Protein AF-A0A937Z218-F1 (afdb_monomer_lite)

Secondary structure (DSSP, 8-state):
-EE--B-GGGTS-TT-B--EEE--TTPPPPTTSS-PPEEEE-SS--BPPSSS---EEEEEE--SSTT---BEEEEEETTEEEEEE-TT-EE----SSEEEB-SSSSEEP--B---SSTT-------------TTHHHHTT-SS--S------------SS---SPPP-

Sequence (168 aa):
MGIEPHGDYGRVPPPGQWSFYCYWPEMKISADGRYWGNALRPAEPAIVPKGRWQCVEIMLKLNSTPDAPDGELALWLDGEPSMHILRGAARDGWSGMGFNVLKEGGEPFEGFRWRTSTDLKVNFLWLLHYVTENAARQNNIAAPNPINRVWFDDIVVATSYIGPLQED

Structure (mmCIF, N/CA/C/O backbone):
data_AF-A0A937Z218-F1
#
_entry.id   AF-A0A937Z218-F1
#
loop_
_atom_site.group_PDB
_atom_site.id
_atom_site.type_symbol
_atom_site.label_atom_id
_atom_site.label_alt_id
_atom_site.label_comp_id
_atom_site.label_asym_id
_atom_site.label_entity_id
_atom_site.label_seq_id
_atom_site.pdbx_PDB_ins_code
_atom_site.Cartn_x
_atom_site.Cartn_y
_atom_site.Cartn_z
_atom_site.occupancy
_atom_site.B_iso_or_equiv
_atom_site.auth_seq_id
_atom_site.auth_comp_id
_atom_site.auth_asym_id
_atom_site.auth_atom_id
_atom_site.pdbx_PDB_model_num
ATOM 1 N N . MET A 1 1 ? -7.141 3.136 0.797 1.00 90.12 1 MET A N 1
ATOM 2 C CA . MET A 1 1 ? -5.844 2.451 0.603 1.00 90.12 1 MET A CA 1
ATOM 3 C C . MET A 1 1 ? -5.880 1.738 -0.729 1.00 90.12 1 MET A C 1
ATOM 5 O O . MET A 1 1 ? -6.960 1.340 -1.147 1.00 90.12 1 MET A O 1
ATOM 9 N N . GLY A 1 2 ? -4.730 1.600 -1.376 1.00 92.12 2 GLY A N 1
ATOM 10 C CA . GLY A 1 2 ? -4.579 0.824 -2.601 1.00 92.12 2 GLY A CA 1
ATOM 11 C C . GLY A 1 2 ? -3.217 0.147 -2.643 1.00 92.12 2 GLY A C 1
ATOM 12 O O . GLY A 1 2 ? -2.282 0.589 -1.970 1.00 92.12 2 GLY A O 1
ATOM 13 N N . ILE A 1 3 ? -3.118 -0.933 -3.412 1.00 92.38 3 ILE A N 1
ATOM 14 C CA . ILE A 1 3 ? -1.827 -1.480 -3.815 1.00 92.38 3 ILE A CA 1
ATOM 15 C C . ILE A 1 3 ? -1.333 -0.675 -5.016 1.00 92.38 3 ILE A C 1
ATOM 17 O O . ILE A 1 3 ? -2.046 -0.516 -6.004 1.00 92.38 3 ILE A O 1
ATOM 21 N N . GLU A 1 4 ? -0.139 -0.110 -4.903 1.00 91.50 4 GLU A N 1
ATOM 22 C CA . GLU A 1 4 ? 0.413 0.803 -5.898 1.00 91.50 4 GLU A CA 1
ATOM 23 C C . GLU A 1 4 ? 1.888 0.465 -6.098 1.00 91.50 4 G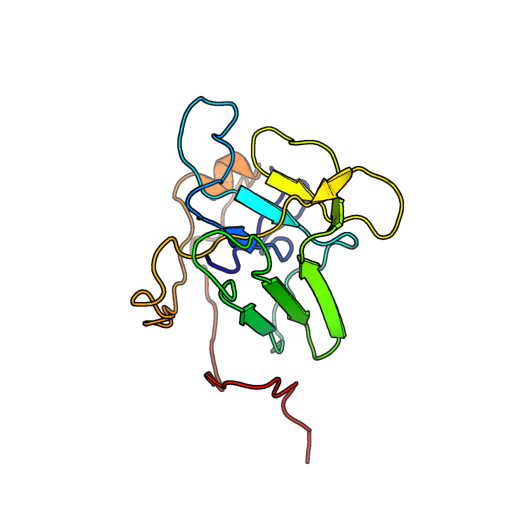LU A C 1
ATOM 25 O O . GLU A 1 4 ? 2.729 0.827 -5.268 1.00 91.50 4 GLU A O 1
ATOM 30 N N . PRO A 1 5 ? 2.217 -0.290 -7.159 1.00 92.12 5 PRO A N 1
ATOM 31 C CA . PRO A 1 5 ? 3.596 -0.517 -7.537 1.00 92.12 5 PRO A CA 1
ATOM 32 C C . PRO A 1 5 ? 4.335 0.784 -7.823 1.00 92.12 5 PRO A C 1
ATOM 34 O O . PRO A 1 5 ? 3.787 1.718 -8.407 1.00 92.12 5 PRO A O 1
ATOM 37 N N . HIS A 1 6 ? 5.612 0.827 -7.463 1.00 91.38 6 HIS A N 1
ATOM 38 C CA . HIS A 1 6 ? 6.445 2.010 -7.657 1.00 91.38 6 HIS A CA 1
ATOM 39 C C . HIS A 1 6 ? 7.832 1.642 -8.182 1.00 91.38 6 HIS A C 1
ATOM 41 O O . HIS A 1 6 ? 8.368 0.577 -7.877 1.00 91.38 6 HIS A O 1
ATOM 47 N N . GLY A 1 7 ? 8.431 2.543 -8.963 1.00 93.25 7 GLY A N 1
ATOM 48 C CA . GLY A 1 7 ? 9.775 2.368 -9.525 1.00 93.25 7 GLY A CA 1
ATOM 49 C C . GLY A 1 7 ? 10.913 2.923 -8.659 1.00 93.25 7 GLY A C 1
ATOM 50 O O . GLY A 1 7 ? 12.053 2.953 -9.112 1.00 93.25 7 GLY A O 1
ATOM 51 N N . ASP A 1 8 ? 10.614 3.403 -7.444 1.00 92.12 8 ASP A N 1
ATOM 52 C CA . ASP A 1 8 ? 11.565 4.051 -6.518 1.00 92.12 8 ASP A CA 1
ATOM 53 C C . ASP A 1 8 ? 12.502 5.055 -7.220 1.00 92.12 8 ASP A C 1
ATOM 55 O O . ASP A 1 8 ? 13.724 4.905 -7.248 1.00 92.12 8 ASP A O 1
ATOM 59 N N . TYR A 1 9 ? 11.904 6.056 -7.873 1.00 91.81 9 TYR A N 1
ATOM 60 C CA . TYR A 1 9 ? 12.616 7.091 -8.635 1.00 91.81 9 TYR A CA 1
ATOM 61 C C . TYR A 1 9 ? 13.584 6.529 -9.697 1.00 91.81 9 TYR A C 1
ATOM 63 O O . TYR A 1 9 ? 14.648 7.089 -9.965 1.00 91.81 9 TYR A O 1
ATOM 71 N N . GLY A 1 10 ? 13.208 5.408 -10.321 1.00 93.62 10 GLY A N 1
ATOM 72 C CA . GLY A 1 10 ? 13.966 4.750 -11.387 1.00 93.62 10 GLY A CA 1
ATOM 73 C C . GLY A 1 10 ? 14.983 3.712 -10.913 1.00 93.62 10 GLY A C 1
ATOM 74 O O . GLY A 1 10 ? 15.682 3.140 -11.746 1.00 93.62 10 GLY A O 1
ATOM 75 N N . ARG A 1 11 ? 15.072 3.430 -9.607 1.00 93.69 11 ARG A N 1
ATOM 76 C CA . ARG A 1 11 ? 15.895 2.320 -9.089 1.00 93.69 11 ARG A CA 1
ATOM 77 C C . ARG A 1 11 ? 15.329 0.956 -9.464 1.00 93.69 11 ARG A C 1
ATOM 79 O O . ARG A 1 11 ? 16.091 0.005 -9.616 1.00 93.69 11 ARG A O 1
ATOM 86 N N . VAL A 1 12 ? 14.011 0.869 -9.633 1.00 94.25 12 VAL A N 1
ATOM 87 C CA . VAL A 1 12 ? 13.316 -0.341 -10.065 1.00 94.25 12 VAL A CA 1
ATOM 88 C C . VAL A 1 12 ? 12.633 -0.067 -11.404 1.00 94.25 12 VAL A C 1
ATOM 90 O O . VAL A 1 12 ? 11.809 0.848 -11.498 1.00 94.25 12 VAL A O 1
ATOM 93 N N . PRO A 1 13 ? 12.948 -0.831 -12.465 1.00 91.38 13 PRO A N 1
ATOM 94 C CA . PRO A 1 13 ? 12.318 -0.627 -13.760 1.00 91.38 13 PRO A CA 1
ATOM 95 C C . PRO A 1 13 ? 10.818 -0.973 -13.712 1.00 91.38 13 PRO A C 1
ATOM 97 O O . PRO A 1 13 ? 10.405 -1.826 -12.922 1.00 91.38 13 PRO A O 1
ATOM 100 N N . PRO A 1 14 ? 9.990 -0.384 -14.596 1.00 90.56 14 PRO A N 1
ATOM 101 C CA . PRO A 1 14 ? 8.582 -0.750 -14.720 1.00 90.56 14 PRO A CA 1
ATOM 102 C C . PRO A 1 14 ? 8.376 -2.272 -14.908 1.00 90.56 14 PRO A C 1
ATOM 104 O O . PRO A 1 14 ? 9.102 -2.900 -15.700 1.00 90.56 14 PRO A O 1
ATOM 107 N N . PRO A 1 15 ? 7.388 -2.881 -14.220 1.00 92.25 15 PRO A N 1
ATOM 108 C CA . PRO A 1 15 ? 6.266 -2.235 -13.524 1.00 92.25 15 PRO A CA 1
ATOM 109 C C . PRO A 1 15 ? 6.551 -1.793 -12.078 1.00 92.25 15 PRO A C 1
ATOM 111 O O . PRO A 1 15 ? 5.653 -1.277 -11.419 1.00 92.25 15 PRO A O 1
ATOM 114 N N . GLY A 1 16 ? 7.790 -1.925 -11.600 1.00 94.81 16 GLY A N 1
ATOM 115 C CA . GLY A 1 16 ? 8.179 -1.538 -10.249 1.00 94.81 16 GLY A CA 1
ATOM 116 C C . GLY A 1 16 ? 8.060 -2.681 -9.245 1.00 94.81 16 GLY A C 1
ATOM 117 O O . GLY A 1 16 ? 8.027 -3.860 -9.605 1.00 94.81 16 GLY A O 1
ATOM 118 N N . GLN A 1 17 ? 8.015 -2.317 -7.970 1.00 96.44 17 GLN A N 1
ATOM 119 C CA . GLN A 1 17 ? 7.885 -3.239 -6.845 1.00 96.44 17 GLN A CA 1
ATOM 120 C C . GLN A 1 17 ? 6.591 -2.978 -6.071 1.00 96.44 17 GLN A C 1
ATOM 122 O O . GLN A 1 17 ? 6.152 -1.827 -5.968 1.00 96.44 17 GLN A O 1
ATOM 127 N N . TRP A 1 18 ? 5.997 -4.040 -5.530 1.00 97.12 18 TRP A N 1
ATOM 128 C CA . TRP A 1 18 ? 4.764 -3.982 -4.753 1.00 97.12 18 TRP A CA 1
ATOM 129 C C . TRP A 1 18 ? 4.921 -3.112 -3.502 1.00 97.12 18 TRP A C 1
ATOM 131 O O . TRP A 1 18 ? 5.903 -3.202 -2.764 1.00 97.12 18 TRP A O 1
ATOM 141 N N . S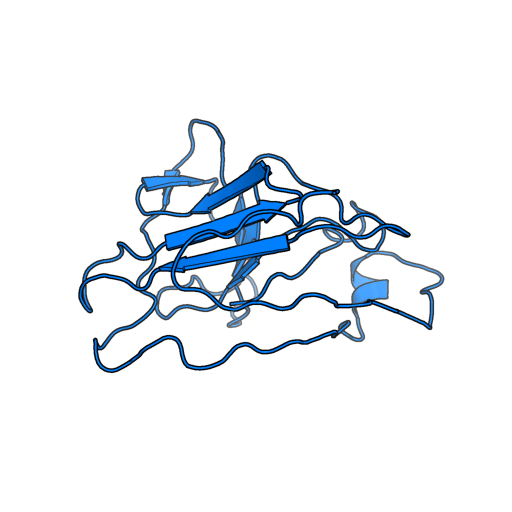ER A 1 19 ? 3.922 -2.271 -3.260 1.00 96.50 19 SER A N 1
ATOM 142 C CA . SER A 1 19 ? 3.778 -1.461 -2.051 1.00 96.50 19 SER A CA 1
ATOM 143 C C . SER A 1 19 ? 2.324 -1.056 -1.869 1.00 96.50 19 SER A C 1
ATOM 145 O O . SER A 1 19 ? 1.535 -1.122 -2.814 1.00 96.50 19 SER A O 1
ATOM 147 N N . PHE A 1 20 ? 1.970 -0.593 -0.673 1.00 97.25 20 PHE A N 1
ATOM 148 C CA . PHE A 1 20 ? 0.712 0.111 -0.478 1.00 97.25 20 PHE A CA 1
ATOM 149 C C . PHE A 1 20 ? 0.891 1.619 -0.574 1.00 97.25 20 PHE A C 1
ATOM 151 O O . PHE A 1 20 ? 1.897 2.172 -0.132 1.00 97.25 20 PHE A O 1
ATOM 158 N N . TYR A 1 21 ? -0.158 2.276 -1.051 1.00 95.62 21 TYR A N 1
ATOM 159 C CA . TYR A 1 21 ? -0.359 3.710 -0.949 1.00 95.62 21 TYR A CA 1
ATOM 160 C C . TYR A 1 21 ? -1.617 3.966 -0.111 1.00 95.62 21 TYR A C 1
ATOM 162 O O . TYR A 1 21 ? -2.749 3.644 -0.497 1.00 95.62 21 TYR A O 1
ATOM 170 N N . CYS A 1 22 ? -1.413 4.440 1.119 1.00 96.50 22 CYS A N 1
ATOM 171 C CA . CYS A 1 22 ? -2.438 4.414 2.161 1.00 96.50 22 CYS A CA 1
ATOM 172 C C . CYS A 1 22 ? -2.818 5.799 2.672 1.00 96.50 22 CYS A C 1
ATOM 174 O O . CYS A 1 22 ? -1.960 6.611 2.994 1.00 96.50 22 CYS A O 1
ATOM 176 N N . TYR A 1 23 ? -4.125 5.999 2.843 1.00 96.38 23 TYR A N 1
ATOM 177 C CA . TYR A 1 23 ? -4.714 7.146 3.526 1.00 96.38 23 TYR A CA 1
ATOM 178 C C . TYR A 1 23 ? -5.451 6.661 4.773 1.00 96.38 23 TYR A C 1
ATOM 180 O O . TYR A 1 23 ? -6.242 5.719 4.681 1.00 96.38 23 TYR A O 1
ATOM 188 N N . TRP A 1 24 ? -5.204 7.308 5.910 1.00 96.19 24 TRP A N 1
ATOM 189 C CA . TRP A 1 24 ? -5.957 7.147 7.157 1.00 96.19 24 TRP A CA 1
ATOM 190 C C . TRP A 1 24 ? -5.903 8.458 7.966 1.00 96.19 24 TRP A C 1
ATOM 192 O O . TRP A 1 24 ? -5.039 9.291 7.685 1.00 96.19 24 TRP A O 1
ATOM 202 N N . PRO A 1 25 ? -6.811 8.685 8.933 1.00 95.69 25 PRO A N 1
ATOM 203 C CA . PRO A 1 25 ? -6.953 9.985 9.598 1.00 95.69 25 PRO A CA 1
ATOM 204 C C . PRO A 1 25 ? -5.676 10.497 10.287 1.00 95.69 25 PRO A C 1
ATOM 206 O O . PRO A 1 25 ? -5.416 11.695 10.279 1.00 95.69 25 PRO A O 1
ATOM 209 N N . GLU A 1 26 ? -4.866 9.600 10.849 1.00 95.12 26 GLU A N 1
ATOM 210 C CA . GLU A 1 26 ? -3.623 9.911 11.571 1.00 95.12 26 GLU A CA 1
ATOM 211 C C . GLU A 1 26 ? -2.364 9.783 10.700 1.00 95.12 26 GLU A C 1
ATOM 213 O O . GLU A 1 26 ? -1.250 9.701 11.224 1.00 95.12 26 GLU A O 1
ATOM 218 N N . MET A 1 27 ? -2.507 9.707 9.373 1.00 95.38 27 MET A N 1
ATOM 219 C CA . MET A 1 27 ? -1.348 9.602 8.492 1.00 95.38 27 MET A CA 1
ATOM 220 C C . MET A 1 27 ? -0.457 10.848 8.599 1.00 95.38 27 MET A C 1
ATOM 222 O O . MET A 1 27 ? -0.932 11.976 8.744 1.00 95.38 27 MET A O 1
ATOM 226 N N . LYS A 1 28 ? 0.860 10.649 8.510 1.00 95.56 28 LYS A N 1
ATOM 227 C CA . LYS A 1 28 ? 1.833 11.751 8.505 1.00 95.56 28 LYS A CA 1
ATOM 228 C C . LYS A 1 28 ? 1.754 12.520 7.184 1.00 95.56 28 LYS A C 1
ATOM 230 O O . LYS A 1 28 ? 1.658 11.908 6.128 1.00 95.56 28 LYS A O 1
ATOM 235 N N . ILE A 1 29 ? 1.827 13.849 7.256 1.00 96.69 29 ILE A N 1
ATOM 236 C CA . ILE A 1 29 ? 1.923 14.724 6.082 1.00 96.69 29 ILE A CA 1
ATOM 237 C C . ILE A 1 29 ? 3.222 14.452 5.314 1.00 96.69 29 ILE A C 1
ATOM 239 O O . ILE A 1 29 ? 4.260 14.161 5.920 1.00 96.69 29 ILE A O 1
ATOM 243 N N . SER A 1 30 ? 3.180 14.557 3.987 1.00 96.31 30 SER A N 1
ATOM 244 C CA . SER A 1 30 ? 4.378 14.405 3.167 1.00 96.31 30 SER A CA 1
ATOM 245 C C . SER A 1 30 ? 5.362 15.557 3.385 1.00 96.31 30 SER A C 1
ATOM 247 O O . SER A 1 30 ? 4.977 16.662 3.768 1.00 96.31 30 SER A O 1
ATOM 249 N N . ALA A 1 31 ? 6.651 15.314 3.139 1.00 95.94 31 ALA A N 1
ATOM 250 C CA . ALA A 1 31 ? 7.725 16.284 3.382 1.00 95.94 31 ALA A CA 1
ATOM 251 C C . ALA A 1 31 ? 7.600 17.572 2.550 1.00 95.94 31 ALA A C 1
ATOM 253 O O . ALA A 1 31 ? 8.181 18.592 2.911 1.00 95.94 31 ALA A O 1
ATOM 254 N N . ASP A 1 32 ? 6.828 17.544 1.462 1.00 95.06 32 ASP A N 1
ATOM 255 C CA . ASP A 1 32 ? 6.494 18.716 0.648 1.00 95.06 32 ASP A CA 1
ATOM 256 C C . ASP A 1 32 ? 5.331 19.553 1.223 1.00 95.06 32 ASP A C 1
ATOM 258 O O . ASP A 1 32 ? 4.894 20.520 0.595 1.00 95.06 32 ASP A O 1
ATOM 262 N N . GLY A 1 33 ? 4.818 19.191 2.404 1.00 96.50 33 GLY A N 1
ATOM 263 C CA . GLY A 1 33 ? 3.713 19.872 3.073 1.00 96.50 33 GLY A CA 1
ATOM 264 C C . GLY A 1 33 ? 2.338 19.563 2.477 1.00 96.50 33 GLY A C 1
ATOM 265 O O . GLY A 1 33 ? 1.379 20.279 2.770 1.00 96.50 33 GLY A O 1
ATOM 266 N N . ARG A 1 34 ? 2.216 18.532 1.632 1.00 95.50 34 ARG A N 1
ATOM 267 C CA . ARG A 1 34 ? 0.946 18.101 1.033 1.00 95.50 34 ARG A CA 1
ATOM 268 C C . ARG A 1 34 ? 0.445 16.796 1.654 1.00 95.50 34 ARG A C 1
ATOM 270 O O . ARG A 1 34 ? 1.193 16.037 2.266 1.00 95.50 34 ARG A O 1
ATOM 277 N N . TYR A 1 35 ? -0.849 16.535 1.477 1.00 94.06 35 TYR A N 1
ATOM 278 C CA . TYR A 1 35 ? -1.500 15.303 1.927 1.00 94.06 35 TYR A CA 1
ATOM 279 C C . TYR A 1 35 ? -1.571 14.287 0.789 1.00 94.06 35 TYR A C 1
ATOM 281 O O . TYR A 1 35 ? -2.589 14.142 0.109 1.00 94.06 35 TYR A O 1
ATOM 289 N N . TRP A 1 36 ? -0.459 13.591 0.590 1.00 94.19 36 TRP A N 1
ATOM 290 C CA . TRP A 1 36 ? -0.378 12.405 -0.252 1.00 94.19 36 TRP A CA 1
ATOM 291 C C . TRP A 1 36 ? -0.622 11.148 0.581 1.00 94.19 36 TRP A C 1
ATOM 293 O O . TRP A 1 36 ? -0.535 11.181 1.806 1.00 94.19 36 TRP A O 1
ATOM 303 N N . GLY A 1 37 ? -0.939 10.041 -0.083 1.00 95.31 37 GLY A N 1
ATOM 304 C CA . GLY A 1 37 ? -0.964 8.743 0.571 1.00 95.31 37 GLY A CA 1
ATOM 305 C C . GLY A 1 37 ? 0.442 8.373 1.030 1.00 95.31 37 GLY A C 1
ATOM 306 O O . GLY A 1 37 ? 1.442 8.740 0.407 1.00 95.31 37 GLY A O 1
ATOM 307 N N . ASN A 1 38 ? 0.523 7.628 2.122 1.00 96.94 38 ASN A N 1
ATOM 308 C CA . ASN A 1 38 ? 1.797 7.162 2.638 1.00 96.94 38 ASN A CA 1
ATOM 309 C C . ASN A 1 38 ? 2.191 5.870 1.927 1.00 96.94 38 ASN A C 1
ATOM 311 O O . ASN A 1 38 ? 1.401 4.924 1.866 1.00 96.94 38 ASN A O 1
ATOM 315 N N . ALA A 1 39 ? 3.422 5.827 1.420 1.00 96.00 39 ALA A N 1
ATOM 316 C CA . ALA A 1 39 ? 4.009 4.633 0.828 1.00 96.00 39 ALA A CA 1
ATOM 317 C C . ALA A 1 39 ? 4.420 3.655 1.938 1.00 96.00 39 ALA A C 1
ATOM 319 O O . ALA A 1 39 ? 5.335 3.940 2.712 1.00 96.00 39 ALA A O 1
ATOM 320 N N . LEU A 1 40 ? 3.744 2.512 2.028 1.00 97.44 40 LEU A N 1
ATOM 321 C CA . LEU A 1 40 ? 4.059 1.459 2.992 1.00 97.44 40 LEU A CA 1
ATOM 322 C C . LEU A 1 40 ? 4.684 0.290 2.240 1.00 97.44 40 LEU A C 1
ATOM 324 O O . LEU A 1 40 ? 4.064 -0.275 1.333 1.00 97.44 40 LEU A O 1
ATOM 328 N N . ARG A 1 41 ? 5.930 -0.032 2.577 1.00 96.69 41 ARG A N 1
ATOM 329 C CA . ARG A 1 41 ? 6.761 -0.953 1.796 1.00 96.69 41 ARG A CA 1
ATOM 330 C C . ARG A 1 41 ? 7.163 -2.176 2.623 1.00 96.69 41 ARG A C 1
ATOM 332 O O . ARG A 1 41 ? 7.424 -2.022 3.819 1.00 96.69 41 ARG A O 1
ATOM 339 N N . PRO A 1 42 ? 7.226 -3.369 2.008 1.00 96.44 42 PRO A N 1
ATOM 340 C CA . PRO A 1 42 ? 7.649 -4.582 2.698 1.00 96.44 42 PRO A CA 1
ATOM 341 C C . PRO A 1 42 ? 9.131 -4.512 3.083 1.00 96.44 42 PRO A C 1
ATOM 343 O O . PRO A 1 42 ? 9.916 -3.818 2.436 1.00 96.44 42 PRO A O 1
ATOM 346 N N . ALA A 1 43 ? 9.517 -5.284 4.102 1.00 96.12 43 ALA A N 1
ATOM 347 C CA . ALA A 1 43 ? 10.920 -5.433 4.499 1.00 96.12 43 ALA A CA 1
ATOM 348 C C . ALA A 1 43 ? 11.775 -6.056 3.389 1.00 96.12 43 ALA A C 1
ATOM 350 O O . ALA A 1 43 ? 12.948 -5.721 3.237 1.00 96.12 43 ALA A O 1
ATOM 351 N N . GLU A 1 44 ? 11.169 -6.945 2.603 1.00 95.94 44 GLU A N 1
ATOM 352 C CA . GLU A 1 44 ? 11.760 -7.518 1.401 1.00 95.94 44 GLU A CA 1
ATOM 353 C C . GLU A 1 44 ? 10.974 -7.039 0.181 1.00 95.94 44 GLU A C 1
ATOM 355 O O . GLU A 1 44 ? 9.821 -7.437 -0.004 1.00 95.94 44 GLU A O 1
ATOM 360 N N . PRO A 1 45 ? 11.563 -6.163 -0.649 1.00 94.56 45 PRO A N 1
ATOM 361 C CA . PRO A 1 45 ? 10.897 -5.681 -1.846 1.00 94.56 45 PRO A CA 1
ATOM 362 C C . PRO A 1 45 ? 10.578 -6.813 -2.825 1.00 94.56 45 PRO A C 1
ATOM 364 O O . PRO A 1 45 ? 11.459 -7.574 -3.225 1.00 94.56 45 PRO A O 1
ATOM 367 N N . ALA A 1 46 ? 9.320 -6.885 -3.259 1.00 95.50 46 ALA A N 1
ATOM 368 C CA . ALA A 1 46 ? 8.859 -7.850 -4.249 1.00 95.50 46 ALA A CA 1
ATOM 369 C C . ALA A 1 46 ? 8.599 -7.154 -5.589 1.00 95.50 46 ALA A C 1
ATOM 371 O O . ALA A 1 46 ? 7.773 -6.244 -5.679 1.00 95.50 46 ALA A O 1
ATOM 372 N N . ILE A 1 47 ? 9.299 -7.582 -6.641 1.00 96.69 47 ILE A N 1
ATOM 373 C CA . ILE A 1 47 ? 9.120 -7.045 -7.994 1.00 96.69 47 ILE A CA 1
ATOM 374 C C . ILE A 1 47 ? 7.799 -7.539 -8.581 1.00 96.69 47 ILE A C 1
ATOM 376 O O . ILE A 1 47 ? 7.480 -8.725 -8.500 1.00 96.69 47 ILE A O 1
ATOM 380 N N . VAL A 1 48 ? 7.062 -6.637 -9.227 1.00 96.69 48 VAL A N 1
ATOM 381 C CA . VAL A 1 48 ? 5.851 -6.996 -9.965 1.00 96.69 48 VAL A CA 1
ATOM 382 C C . VAL A 1 48 ? 6.243 -7.826 -11.198 1.00 96.69 48 VAL A C 1
ATOM 384 O O . VAL A 1 48 ? 7.008 -7.344 -12.045 1.00 96.69 48 VAL A O 1
ATOM 387 N N . PRO A 1 49 ? 5.748 -9.067 -11.344 1.00 95.69 49 PRO A N 1
ATOM 388 C CA . PRO A 1 49 ? 6.089 -9.910 -12.476 1.00 95.69 49 PRO A CA 1
ATOM 389 C C . PRO A 1 49 ? 5.439 -9.402 -13.769 1.00 95.69 49 PRO A C 1
ATOM 391 O O . PRO A 1 49 ? 4.344 -8.843 -13.775 1.00 95.69 49 PRO A O 1
ATOM 394 N N . LYS A 1 50 ? 6.116 -9.635 -14.899 1.00 94.31 50 LYS A N 1
ATOM 395 C CA . LYS A 1 50 ? 5.584 -9.382 -16.246 1.00 94.31 50 LYS A CA 1
ATOM 396 C C . LYS A 1 50 ? 5.305 -10.698 -16.955 1.00 94.31 50 LYS A C 1
ATOM 398 O O . LYS A 1 50 ? 6.114 -11.616 -16.875 1.00 94.31 50 LYS A O 1
ATOM 403 N N . GLY A 1 51 ? 4.210 -10.749 -17.713 1.00 95.00 51 GLY A N 1
ATOM 404 C CA . GLY A 1 51 ? 3.917 -11.868 -18.615 1.00 95.00 51 GLY A CA 1
ATOM 405 C C . GLY A 1 51 ? 3.469 -13.161 -17.929 1.00 95.00 51 GLY A C 1
ATOM 406 O O . GLY A 1 51 ? 3.458 -14.197 -18.583 1.00 95.00 51 GLY A O 1
ATOM 407 N N . ARG A 1 52 ? 3.093 -13.108 -16.646 1.00 95.31 52 ARG A N 1
ATOM 408 C CA . ARG A 1 52 ? 2.449 -14.211 -15.922 1.00 95.31 52 ARG A CA 1
ATOM 409 C C . ARG A 1 52 ? 1.330 -13.685 -15.031 1.00 95.31 52 ARG A C 1
ATOM 411 O O . ARG A 1 52 ? 1.361 -12.517 -14.644 1.00 95.31 52 ARG A O 1
ATOM 418 N N . TRP A 1 53 ? 0.398 -14.562 -14.680 1.00 96.38 53 TRP A N 1
ATOM 419 C CA . TRP A 1 53 ? -0.532 -14.315 -13.586 1.00 96.38 53 TRP A CA 1
ATOM 420 C C . TRP A 1 53 ? 0.209 -14.329 -12.246 1.00 96.38 53 TRP A C 1
ATOM 422 O O . TRP A 1 53 ? 1.211 -15.032 -12.073 1.00 96.38 53 TRP A O 1
ATOM 432 N N . GLN A 1 54 ? -0.268 -13.508 -11.319 1.00 96.56 54 GLN A N 1
ATOM 433 C CA . GLN A 1 54 ? 0.171 -13.490 -9.932 1.00 96.56 54 GLN A CA 1
ATOM 434 C C . GLN A 1 54 ? -1.060 -13.337 -9.053 1.00 96.56 54 GLN A C 1
ATOM 436 O O . GLN A 1 54 ? -1.878 -12.446 -9.291 1.00 96.56 54 GLN A O 1
ATOM 441 N N . CYS A 1 55 ? -1.168 -14.185 -8.035 1.00 97.38 55 CYS A N 1
ATOM 442 C CA . CYS A 1 55 ? -2.170 -13.994 -7.000 1.00 97.38 55 CYS A CA 1
ATOM 443 C C . CYS A 1 55 ? -1.718 -12.842 -6.093 1.00 97.38 55 CYS A C 1
ATOM 445 O O . CYS A 1 55 ? -0.592 -12.845 -5.590 1.00 97.38 55 CYS A O 1
ATOM 447 N N . VAL A 1 56 ? -2.584 -11.849 -5.906 1.00 97.00 56 VAL A N 1
ATOM 448 C CA . VAL A 1 56 ? -2.347 -10.699 -5.029 1.00 97.00 56 VAL A CA 1
ATOM 449 C C . VAL A 1 56 ? -3.515 -10.610 -4.064 1.00 97.00 56 VAL A C 1
ATOM 451 O O . VAL A 1 56 ? -4.635 -10.318 -4.478 1.00 97.00 56 VAL A O 1
ATOM 454 N N . GLU A 1 57 ? -3.252 -10.830 -2.780 1.00 97.25 57 GLU A N 1
ATOM 455 C CA . GLU A 1 57 ? -4.283 -10.789 -1.746 1.00 97.25 57 GLU A CA 1
ATOM 456 C C . GLU A 1 57 ? -3.977 -9.696 -0.725 1.00 97.25 57 GLU A C 1
ATOM 458 O O . GLU A 1 57 ? -2.852 -9.554 -0.245 1.00 97.25 57 GLU A O 1
ATOM 463 N N . ILE A 1 58 ? -4.995 -8.896 -0.408 1.00 97.06 58 ILE A N 1
ATOM 464 C CA . ILE A 1 58 ? -4.901 -7.760 0.508 1.00 97.06 58 ILE A CA 1
ATOM 465 C C . ILE A 1 58 ? -5.918 -7.975 1.619 1.00 97.06 58 ILE A C 1
ATOM 467 O O . ILE A 1 58 ? -7.110 -8.115 1.352 1.00 97.06 58 ILE A O 1
ATOM 471 N N . MET A 1 59 ? -5.467 -7.923 2.869 1.00 97.56 59 MET A N 1
ATOM 472 C CA . MET A 1 59 ? -6.359 -7.884 4.026 1.00 97.56 59 MET A CA 1
ATOM 473 C C . MET A 1 59 ? -6.364 -6.483 4.609 1.00 97.56 59 MET A C 1
ATOM 475 O O . MET A 1 59 ? -5.307 -5.903 4.843 1.00 97.56 59 MET A O 1
ATOM 479 N N . LEU A 1 60 ? -7.558 -5.972 4.896 1.00 97.75 60 LEU A N 1
ATOM 480 C CA . LEU A 1 60 ? -7.748 -4.822 5.763 1.00 97.75 60 LEU A CA 1
ATOM 481 C C . LEU A 1 60 ? -8.648 -5.211 6.925 1.00 97.75 60 LEU A C 1
ATOM 483 O O . LEU A 1 60 ? -9.766 -5.690 6.732 1.00 97.75 60 LEU A O 1
ATOM 487 N N . LYS A 1 61 ? -8.192 -4.908 8.136 1.00 98.19 61 LYS A N 1
ATOM 488 C CA . LYS A 1 61 ? -8.981 -5.049 9.355 1.00 98.19 61 LYS A CA 1
ATOM 489 C C . LYS A 1 61 ? -9.176 -3.679 9.974 1.00 98.19 61 LYS A C 1
ATOM 491 O O . LYS A 1 61 ? -8.213 -3.011 10.342 1.00 98.19 61 LYS A O 1
ATOM 496 N N . LEU A 1 62 ? -10.433 -3.260 10.089 1.00 98.44 62 LEU A N 1
ATOM 497 C CA . LEU A 1 62 ? -10.790 -2.037 10.805 1.00 98.44 62 LEU A CA 1
ATOM 498 C C . LEU A 1 62 ? -10.435 -2.171 12.286 1.00 98.44 62 LEU A C 1
ATOM 500 O O . LEU A 1 62 ? -10.562 -3.251 12.863 1.00 98.44 62 LEU A O 1
ATOM 504 N N . ASN A 1 63 ? -10.078 -1.051 12.905 1.00 98.56 63 ASN A N 1
ATOM 505 C CA . ASN A 1 63 ? -9.908 -0.977 14.347 1.00 98.56 63 ASN A CA 1
ATOM 506 C C . ASN A 1 63 ? -11.189 -1.366 15.110 1.00 98.56 63 ASN A C 1
ATOM 508 O O . ASN A 1 63 ? -12.316 -1.090 14.661 1.00 98.56 63 ASN A O 1
ATOM 512 N N . SER A 1 64 ? -11.008 -2.001 16.271 1.00 98.25 64 SER A N 1
ATOM 513 C CA . SER A 1 64 ? -12.079 -2.567 17.100 1.00 98.25 64 SER A CA 1
ATOM 514 C C . SER A 1 64 ? -12.994 -1.489 17.677 1.00 98.25 64 SER A C 1
ATOM 516 O O . SER A 1 64 ? -14.218 -1.618 17.603 1.00 98.25 64 SER A O 1
ATOM 518 N N . THR A 1 65 ? -12.417 -0.388 18.162 1.00 98.25 65 THR A N 1
ATOM 519 C CA . THR A 1 65 ? -13.130 0.795 18.661 1.00 98.25 65 THR A CA 1
ATOM 520 C C . THR A 1 65 ? -12.598 2.067 18.001 1.00 98.25 65 THR A C 1
ATOM 522 O O . THR A 1 65 ? -11.469 2.062 17.508 1.00 98.25 65 THR A O 1
ATOM 525 N N . PRO A 1 66 ? -13.361 3.176 18.002 1.00 97.56 66 PRO A N 1
ATOM 526 C CA . PRO A 1 66 ? -12.929 4.452 17.430 1.00 97.56 66 PRO A CA 1
ATOM 527 C C . PRO A 1 66 ? -11.609 5.018 17.949 1.00 97.56 66 PRO A C 1
ATOM 529 O O . PRO A 1 66 ? -11.035 5.859 17.268 1.00 97.56 66 PRO A O 1
ATOM 532 N N . ASP A 1 67 ? -11.140 4.582 19.120 1.00 97.19 67 ASP A N 1
ATOM 533 C CA . ASP A 1 67 ? -9.920 5.077 19.770 1.00 97.19 67 ASP A CA 1
ATOM 534 C C . ASP A 1 67 ? -8.799 4.031 19.825 1.00 97.19 67 ASP A C 1
ATOM 536 O O . ASP A 1 67 ? -7.663 4.359 20.166 1.00 97.19 67 ASP A O 1
ATOM 540 N N . ALA A 1 68 ? -9.083 2.776 19.467 1.00 98.12 68 ALA A N 1
ATOM 541 C CA . ALA A 1 68 ? -8.071 1.733 19.380 1.00 98.12 68 ALA A CA 1
ATOM 542 C C . ALA A 1 68 ? -7.325 1.836 18.038 1.00 98.12 68 ALA A C 1
ATOM 544 O O . ALA A 1 68 ? -7.960 1.775 16.989 1.00 98.12 68 ALA A O 1
ATOM 545 N N . PRO A 1 69 ? -5.988 1.963 18.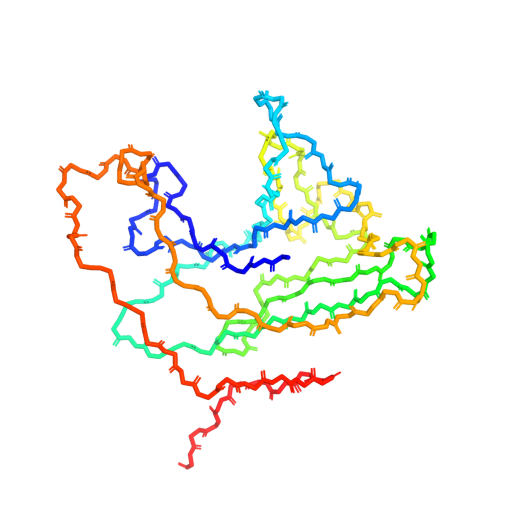014 1.00 98.00 69 PRO A N 1
ATOM 546 C CA . PRO A 1 69 ? -5.217 1.887 16.779 1.00 98.00 69 PRO A CA 1
ATOM 547 C C . PRO A 1 69 ? -4.793 0.430 16.519 1.00 98.00 69 PRO A C 1
ATOM 549 O O . PRO A 1 69 ? -3.615 0.123 16.375 1.00 98.00 69 PRO A O 1
ATOM 552 N N . ASP A 1 70 ? -5.747 -0.497 16.561 1.00 98.62 70 ASP A N 1
ATOM 553 C CA . ASP A 1 70 ? -5.542 -1.942 16.387 1.00 98.62 70 ASP A CA 1
ATOM 554 C C . ASP A 1 70 ? -6.031 -2.448 15.020 1.00 98.62 70 ASP A C 1
ATOM 556 O O . ASP A 1 70 ? -6.231 -3.646 14.823 1.00 98.62 70 ASP A O 1
ATOM 560 N N . GLY A 1 71 ? -6.228 -1.531 14.070 1.00 98.62 71 GLY A N 1
ATOM 561 C CA . GLY A 1 71 ? -6.438 -1.880 12.676 1.00 98.62 71 GLY A CA 1
ATOM 562 C C . GLY A 1 71 ? -5.179 -2.485 12.058 1.00 98.62 71 GLY A C 1
ATOM 563 O O . GLY A 1 71 ? -4.054 -2.210 12.482 1.00 98.62 71 GLY A O 1
ATOM 564 N N . GLU A 1 72 ? -5.379 -3.290 11.022 1.00 98.69 72 GLU A N 1
ATOM 565 C CA . GLU A 1 72 ? -4.308 -4.039 10.367 1.00 98.69 72 GLU A CA 1
ATOM 566 C C . GLU A 1 72 ? -4.421 -3.928 8.847 1.00 98.69 72 GLU A C 1
ATOM 568 O O . GLU A 1 72 ? -5.501 -3.667 8.302 1.00 98.69 72 GLU A O 1
ATOM 573 N N . LEU A 1 73 ? -3.291 -4.131 8.179 1.00 98.44 73 LEU A N 1
ATOM 574 C CA . LEU A 1 73 ? -3.176 -4.214 6.731 1.00 98.44 73 LEU A CA 1
ATOM 575 C C . LEU A 1 73 ? -2.145 -5.280 6.384 1.00 98.44 73 LEU A C 1
ATOM 577 O O . LEU A 1 73 ? -1.049 -5.270 6.942 1.00 98.44 73 LEU A O 1
ATOM 581 N N . ALA A 1 74 ? -2.464 -6.177 5.461 1.00 97.94 74 ALA A N 1
ATOM 582 C CA . ALA A 1 74 ? -1.528 -7.209 5.041 1.00 97.94 74 ALA A CA 1
ATOM 583 C C . ALA A 1 74 ? -1.594 -7.484 3.538 1.00 97.94 74 ALA A C 1
ATOM 585 O O . ALA A 1 74 ? -2.594 -7.180 2.886 1.00 97.94 74 ALA A O 1
ATOM 586 N N . LEU A 1 75 ? -0.497 -8.031 3.018 1.00 97.88 75 LEU A N 1
ATOM 587 C CA . LEU A 1 75 ? -0.271 -8.379 1.622 1.00 97.88 75 LEU A CA 1
ATOM 588 C C . LEU A 1 75 ? 0.288 -9.798 1.532 1.00 97.88 75 LEU A C 1
ATOM 590 O O . LEU A 1 75 ? 1.311 -10.093 2.158 1.00 97.88 75 LEU A O 1
ATOM 594 N N . TRP A 1 76 ? -0.319 -10.615 0.677 1.00 98.12 76 TRP A N 1
ATOM 595 C CA . TRP A 1 76 ? 0.227 -11.887 0.215 1.00 98.12 76 TRP A CA 1
ATOM 596 C C . TRP A 1 76 ? 0.430 -11.840 -1.296 1.00 98.12 76 TRP A C 1
ATOM 598 O O . TRP A 1 76 ? -0.380 -11.263 -2.026 1.00 98.12 76 TRP A O 1
ATOM 608 N N . LEU A 1 77 ? 1.524 -12.443 -1.753 1.00 97.69 77 LEU A N 1
ATOM 609 C CA . LEU A 1 77 ? 1.887 -12.549 -3.163 1.00 97.69 77 LEU A CA 1
ATOM 610 C C . LEU A 1 77 ? 2.124 -14.019 -3.480 1.00 97.69 77 LEU A C 1
ATOM 612 O O . LEU A 1 77 ? 2.987 -14.639 -2.869 1.00 97.69 77 LEU A O 1
ATOM 616 N N . ASP A 1 78 ? 1.352 -14.577 -4.411 1.00 97.00 78 ASP A N 1
ATOM 617 C CA . ASP A 1 78 ? 1.385 -16.010 -4.731 1.00 97.00 78 ASP A CA 1
ATOM 618 C C . ASP A 1 78 ? 1.211 -16.900 -3.473 1.00 97.00 78 ASP A C 1
ATOM 620 O O . ASP A 1 78 ? 1.781 -17.978 -3.365 1.00 97.00 78 ASP A O 1
ATOM 624 N N . GLY A 1 79 ? 0.410 -16.432 -2.505 1.00 96.94 79 GLY A N 1
ATOM 625 C CA . GLY A 1 79 ? 0.112 -17.128 -1.246 1.00 96.94 79 GLY A CA 1
ATOM 626 C C . GLY A 1 79 ? 1.139 -16.924 -0.131 1.00 96.94 79 GLY A C 1
ATOM 627 O O . GLY A 1 79 ? 0.864 -17.253 1.023 1.00 96.94 79 GLY A O 1
ATOM 628 N N . GLU A 1 80 ? 2.284 -16.319 -0.441 1.00 96.81 80 GLU A N 1
ATOM 629 C CA . GLU A 1 80 ? 3.342 -16.052 0.528 1.00 96.81 80 GLU A CA 1
ATOM 630 C C . GLU A 1 80 ? 3.124 -14.698 1.225 1.00 96.81 80 GLU A C 1
ATOM 632 O O . GLU A 1 80 ? 2.899 -13.687 0.545 1.00 96.81 80 GLU A O 1
ATOM 637 N N . PRO A 1 81 ? 3.204 -14.625 2.570 1.00 96.31 81 PRO A N 1
ATOM 638 C CA . PRO A 1 81 ? 3.112 -13.360 3.291 1.00 96.31 81 PRO A CA 1
ATOM 639 C C . PRO A 1 81 ? 4.248 -12.415 2.881 1.00 96.31 81 PRO A C 1
ATOM 641 O O . PRO A 1 81 ? 5.422 -12.692 3.111 1.00 96.31 81 PRO A O 1
ATOM 644 N N . SER A 1 82 ? 3.898 -11.265 2.307 1.00 96.56 82 SER A N 1
ATOM 645 C CA . SER A 1 82 ? 4.864 -10.235 1.910 1.00 96.56 82 SER A CA 1
ATOM 646 C C . SER A 1 82 ? 4.983 -9.134 2.962 1.00 96.56 82 SER A C 1
ATOM 648 O O . SER A 1 82 ? 6.072 -8.626 3.232 1.00 96.56 82 SER A O 1
ATOM 650 N N . MET A 1 83 ? 3.860 -8.745 3.565 1.00 96.06 83 MET A N 1
ATOM 651 C CA . MET A 1 83 ? 3.825 -7.655 4.532 1.00 96.06 83 MET A CA 1
ATOM 652 C C . MET A 1 83 ? 2.622 -7.792 5.456 1.00 96.06 83 MET A C 1
ATOM 654 O O . MET A 1 83 ? 1.515 -8.032 4.988 1.00 96.06 83 MET A O 1
ATOM 658 N N . HIS A 1 84 ? 2.816 -7.563 6.753 1.00 97.38 84 HIS A N 1
ATOM 659 C CA . HIS A 1 84 ? 1.730 -7.430 7.724 1.00 97.38 84 HIS A CA 1
ATOM 660 C C . HIS A 1 84 ? 2.036 -6.254 8.644 1.00 97.38 84 HIS A C 1
ATOM 662 O O . HIS A 1 84 ? 3.010 -6.258 9.392 1.00 97.38 84 HIS A O 1
ATOM 668 N N . ILE A 1 85 ? 1.218 -5.214 8.537 1.00 98.25 85 ILE A N 1
ATOM 669 C CA . ILE A 1 85 ? 1.331 -3.985 9.306 1.00 98.25 85 ILE A CA 1
ATOM 670 C C . ILE A 1 85 ? 0.209 -3.982 10.333 1.00 98.25 85 ILE A C 1
ATOM 672 O O . ILE A 1 85 ? -0.972 -3.841 10.012 1.00 98.25 85 ILE A O 1
ATOM 676 N N . LEU A 1 86 ? 0.616 -4.124 11.580 1.00 98.31 86 LEU A N 1
ATOM 677 C CA . LEU A 1 86 ? -0.214 -4.082 12.768 1.00 98.31 86 LEU A CA 1
ATOM 678 C C . LEU A 1 86 ? 0.485 -3.209 13.807 1.00 98.31 86 LEU A C 1
ATOM 680 O O . LEU A 1 86 ? 1.671 -2.890 13.675 1.00 98.31 86 LEU A O 1
ATOM 684 N N . ARG A 1 87 ? -0.239 -2.808 14.850 1.00 98.50 87 ARG A N 1
ATOM 685 C CA . ARG A 1 87 ? 0.363 -2.073 15.963 1.00 98.50 87 ARG A CA 1
ATOM 686 C C . ARG A 1 87 ? 1.583 -2.827 16.503 1.00 98.50 87 ARG A C 1
ATOM 688 O O . ARG A 1 87 ? 1.494 -4.009 16.820 1.00 98.50 87 ARG A O 1
ATOM 695 N N . GLY A 1 88 ? 2.703 -2.123 16.638 1.00 98.19 88 GLY A N 1
ATOM 696 C CA . GLY A 1 88 ? 3.967 -2.678 17.120 1.00 98.19 88 GLY A CA 1
ATOM 697 C C . GLY A 1 88 ? 4.848 -3.317 16.047 1.00 98.19 88 GLY A C 1
ATOM 698 O O . GLY A 1 88 ? 5.981 -3.666 16.368 1.00 98.19 88 GLY A O 1
ATOM 699 N N . ALA A 1 89 ? 4.388 -3.437 14.795 1.00 98.06 89 ALA A N 1
ATOM 700 C CA . ALA A 1 89 ? 5.237 -3.891 13.696 1.00 98.06 89 ALA A CA 1
ATOM 701 C C . ALA A 1 89 ? 6.481 -3.002 13.576 1.00 98.06 89 ALA A C 1
ATOM 703 O O . ALA A 1 89 ? 6.377 -1.7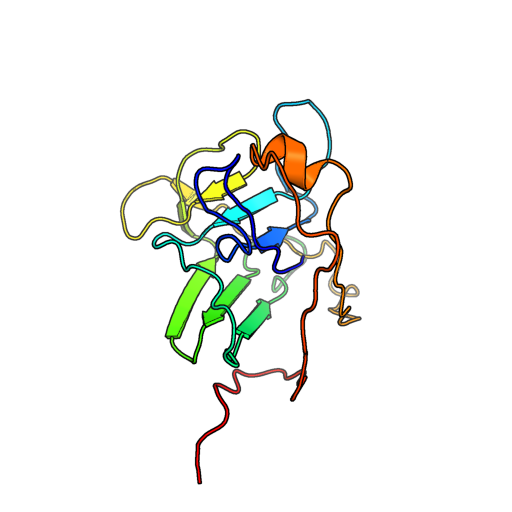75 13.623 1.00 98.06 89 ALA A O 1
ATOM 704 N N . ALA A 1 90 ? 7.648 -3.621 13.423 1.00 98.25 90 ALA A N 1
ATOM 705 C CA . ALA A 1 90 ? 8.901 -2.909 13.238 1.00 98.25 90 ALA A CA 1
ATOM 706 C C . ALA A 1 90 ? 8.874 -2.113 11.926 1.00 98.25 90 ALA A C 1
ATOM 708 O O . ALA A 1 90 ? 8.574 -2.663 10.864 1.00 98.25 90 ALA A O 1
ATOM 709 N N . ARG A 1 91 ? 9.201 -0.822 11.990 1.00 98.25 91 ARG A N 1
ATOM 710 C CA . ARG A 1 91 ? 9.370 0.045 10.820 1.00 98.25 91 ARG A CA 1
ATOM 711 C C . ARG A 1 91 ? 10.610 0.920 10.946 1.00 98.25 91 ARG A C 1
ATOM 713 O O . ARG A 1 91 ? 11.096 1.180 12.048 1.00 98.25 91 ARG A O 1
ATOM 720 N N . ASP A 1 92 ? 11.095 1.422 9.820 1.00 98.06 92 ASP A N 1
ATOM 721 C CA . ASP A 1 92 ? 12.076 2.502 9.824 1.00 98.06 92 ASP A CA 1
ATOM 722 C C . ASP A 1 92 ? 11.438 3.857 10.173 1.00 98.06 92 ASP A C 1
ATOM 724 O O . ASP A 1 92 ? 10.227 3.982 10.383 1.00 98.06 92 ASP A O 1
ATOM 728 N N . GLY A 1 93 ? 12.281 4.881 10.306 1.00 97.19 93 GLY A N 1
ATOM 729 C CA . GLY A 1 93 ? 11.835 6.248 10.550 1.00 97.19 93 GLY A CA 1
ATOM 730 C C . GLY A 1 93 ? 11.030 6.818 9.378 1.00 97.19 93 GLY A C 1
ATOM 731 O O . GLY A 1 93 ? 11.129 6.378 8.236 1.00 97.19 93 GLY A O 1
ATOM 732 N N . TRP A 1 94 ? 10.244 7.858 9.654 1.00 96.31 94 TRP A N 1
ATOM 733 C CA . TRP A 1 94 ? 9.460 8.539 8.625 1.00 96.31 94 TRP A CA 1
ATOM 734 C C . TRP A 1 94 ? 10.359 9.125 7.525 1.00 96.31 94 TRP A C 1
ATOM 736 O O . TRP A 1 94 ? 11.153 10.027 7.781 1.00 96.31 94 TRP A O 1
ATOM 746 N N . SER A 1 95 ? 10.187 8.656 6.288 1.00 95.25 95 SER A N 1
ATOM 747 C CA . SER A 1 95 ? 10.995 9.094 5.137 1.00 95.25 95 SER A CA 1
ATOM 748 C C . SER A 1 95 ? 10.565 10.438 4.536 1.00 95.25 95 SER A C 1
ATOM 750 O O . SER A 1 95 ? 11.197 10.926 3.603 1.00 95.25 95 SER A O 1
ATOM 752 N N . GLY A 1 96 ? 9.454 11.015 5.002 1.00 96.06 96 GLY A N 1
ATOM 753 C CA . GLY A 1 96 ? 8.787 12.127 4.322 1.00 96.06 96 GLY A CA 1
ATOM 754 C C . GLY A 1 96 ? 7.730 11.695 3.304 1.00 96.06 96 GLY A C 1
ATOM 755 O O . GLY A 1 96 ? 6.935 12.529 2.890 1.00 96.06 96 GLY A O 1
ATOM 756 N N . MET A 1 97 ? 7.683 10.417 2.923 1.00 94.69 97 MET A N 1
ATOM 757 C CA . MET A 1 97 ? 6.670 9.862 2.008 1.00 94.69 97 MET A CA 1
ATOM 758 C C . MET A 1 97 ? 5.962 8.630 2.569 1.00 94.69 97 MET A C 1
ATOM 760 O O . MET A 1 97 ? 4.931 8.208 2.055 1.00 94.69 97 MET A O 1
ATOM 764 N N . GLY A 1 98 ? 6.549 7.992 3.572 1.00 96.62 98 GLY A N 1
ATOM 765 C CA . GLY A 1 98 ? 6.205 6.634 3.946 1.00 96.62 98 GLY A CA 1
ATOM 766 C C . GLY A 1 98 ? 7.197 6.039 4.931 1.00 96.62 98 GLY A C 1
ATOM 767 O O . GLY A 1 98 ? 8.079 6.740 5.442 1.00 96.62 98 GLY A O 1
ATOM 768 N N . PHE A 1 99 ? 7.077 4.736 5.137 1.00 97.44 99 PHE A N 1
ATOM 769 C CA . PHE A 1 99 ? 8.028 3.928 5.892 1.00 97.44 99 PHE A CA 1
ATOM 770 C C . PHE A 1 99 ? 8.133 2.529 5.277 1.00 97.44 99 PHE A C 1
ATOM 772 O O . PHE A 1 99 ? 7.223 2.057 4.586 1.00 97.44 99 PHE A O 1
ATOM 779 N N . ASN A 1 100 ? 9.248 1.866 5.544 1.00 97.38 100 ASN A N 1
ATOM 780 C CA . ASN A 1 100 ? 9.454 0.456 5.264 1.00 97.38 100 ASN A CA 1
ATOM 781 C C . ASN A 1 100 ? 9.181 -0.346 6.540 1.00 97.38 100 ASN A C 1
ATOM 783 O O . ASN A 1 100 ? 9.614 0.036 7.629 1.00 97.38 100 ASN A O 1
ATOM 787 N N . VAL A 1 101 ? 8.478 -1.468 6.409 1.00 97.75 101 VAL A N 1
ATOM 788 C CA . VAL A 1 101 ? 8.438 -2.498 7.452 1.00 97.75 101 VAL A CA 1
ATOM 789 C C . VAL A 1 101 ? 9.827 -3.122 7.552 1.00 97.75 101 VAL A C 1
ATOM 791 O O . VAL A 1 101 ? 10.526 -3.239 6.551 1.00 97.75 101 VAL A O 1
ATOM 794 N N . LEU A 1 102 ? 10.237 -3.525 8.747 1.00 97.69 102 LEU A N 1
ATOM 795 C CA . LEU A 1 102 ? 11.510 -4.192 8.996 1.00 97.69 102 LEU A CA 1
ATOM 796 C C . LEU A 1 102 ? 11.259 -5.586 9.572 1.00 97.69 102 LEU A C 1
ATOM 798 O O . LEU A 1 102 ? 10.264 -5.813 10.257 1.00 97.69 102 LEU A O 1
ATOM 802 N N . LYS A 1 103 ? 12.174 -6.526 9.308 1.00 94.69 103 LYS A N 1
ATOM 803 C CA . LYS A 1 103 ? 12.126 -7.862 9.927 1.00 94.69 103 LYS A CA 1
ATOM 804 C C . LYS A 1 103 ? 12.436 -7.810 11.421 1.00 94.69 103 LYS A C 1
ATOM 806 O O . LYS A 1 103 ? 11.852 -8.553 12.200 1.00 94.69 103 LYS A O 1
ATOM 811 N N . GLU A 1 104 ? 13.355 -6.932 11.806 1.00 93.25 104 GLU A N 1
ATOM 812 C CA . GLU A 1 104 ? 13.821 -6.754 13.175 1.00 93.25 104 GLU A CA 1
ATOM 813 C C . GLU A 1 104 ? 14.344 -5.328 13.391 1.00 93.25 104 GLU A C 1
ATOM 815 O O . GLU A 1 104 ? 14.696 -4.627 12.439 1.00 93.25 104 GLU A O 1
ATOM 820 N N . GLY A 1 105 ? 14.398 -4.900 14.655 1.00 95.44 105 GLY A N 1
ATOM 821 C CA . GLY A 1 105 ? 14.830 -3.553 15.032 1.00 95.44 105 GLY A CA 1
ATOM 822 C C . GLY A 1 105 ? 13.821 -2.458 14.667 1.00 95.44 105 GLY A C 1
ATOM 823 O O . GLY A 1 105 ? 12.634 -2.716 14.498 1.00 95.44 105 GLY A O 1
ATOM 824 N N . GLY A 1 106 ? 14.297 -1.215 14.574 1.00 96.19 106 GLY A N 1
ATOM 825 C CA . GLY A 1 106 ? 13.469 -0.060 14.216 1.00 96.19 106 GLY A CA 1
ATOM 826 C C . GLY A 1 106 ? 12.532 0.429 15.320 1.00 96.19 106 GLY A C 1
ATOM 827 O O . GLY A 1 106 ? 12.716 0.151 16.505 1.00 96.19 106 GLY A O 1
ATOM 828 N N . GLU A 1 107 ? 11.535 1.206 14.908 1.00 97.31 107 GLU A N 1
ATOM 829 C CA . GLU A 1 107 ? 10.514 1.770 15.787 1.00 97.31 107 GLU A CA 1
ATOM 830 C C . GLU A 1 107 ? 9.206 0.973 15.664 1.00 97.31 107 GLU A C 1
ATOM 832 O O . GLU A 1 107 ? 8.851 0.548 14.560 1.00 97.31 107 GLU A O 1
ATOM 837 N N . PRO A 1 108 ? 8.453 0.788 16.762 1.00 98.00 108 PRO A N 1
ATOM 838 C CA . PRO A 1 108 ? 7.151 0.143 16.697 1.00 98.00 108 PRO A CA 1
ATOM 839 C C . PRO A 1 108 ? 6.149 1.048 15.976 1.00 98.00 108 PRO A C 1
ATOM 841 O O . PRO A 1 108 ? 5.962 2.208 16.350 1.00 98.00 108 PRO A O 1
ATOM 844 N N . PHE A 1 109 ? 5.458 0.507 14.976 1.00 98.12 109 PHE A N 1
ATOM 845 C CA . PHE A 1 109 ? 4.362 1.205 14.320 1.00 98.12 109 PHE A CA 1
ATOM 846 C C . PHE A 1 109 ? 3.240 1.506 15.318 1.00 98.12 109 PHE A C 1
ATOM 848 O O . PHE A 1 109 ? 2.806 0.651 16.094 1.00 98.12 109 PHE A O 1
ATOM 855 N N . GLU A 1 110 ? 2.747 2.735 15.272 1.00 97.62 110 GLU A N 1
ATOM 856 C CA . GLU A 1 110 ? 1.769 3.283 16.205 1.00 97.62 110 GLU A CA 1
ATOM 857 C C . GLU A 1 110 ? 0.400 2.583 16.088 1.00 97.62 110 GLU A C 1
ATOM 859 O O . GLU A 1 110 ? -0.363 2.535 17.058 1.00 97.62 110 GLU A O 1
ATOM 864 N N . GLY A 1 111 ? 0.136 1.967 14.930 1.00 98.25 111 GLY A N 1
ATOM 865 C CA . GLY A 1 111 ? -1.084 1.234 14.613 1.00 98.25 111 GLY A CA 1
ATOM 866 C C . GLY A 1 111 ? -2.046 2.036 13.738 1.00 98.25 111 GLY A C 1
ATOM 867 O O . GLY A 1 111 ? -1.937 3.258 13.613 1.00 98.25 111 GLY A O 1
ATOM 868 N N . PHE A 1 112 ? -2.999 1.347 13.108 1.00 98.50 112 PHE A N 1
ATOM 869 C CA . PHE A 1 112 ? -4.005 2.001 12.274 1.00 98.50 112 PHE A CA 1
ATOM 870 C C . PHE A 1 112 ? -5.288 2.265 13.042 1.00 98.50 112 PHE A C 1
ATOM 872 O O . PHE A 1 112 ? -5.866 1.361 13.647 1.00 98.50 112 PHE A O 1
ATOM 879 N N . ARG A 1 113 ? -5.804 3.482 12.889 1.00 98.06 113 ARG A N 1
ATOM 880 C CA . ARG A 1 113 ? -7.179 3.835 13.228 1.00 98.06 113 ARG A CA 1
ATOM 881 C C . ARG A 1 113 ? -7.922 4.191 11.945 1.00 98.06 113 ARG A C 1
ATOM 883 O O . ARG A 1 113 ? -8.171 5.346 11.627 1.00 98.06 113 ARG A O 1
ATOM 890 N N . TRP A 1 114 ? -8.247 3.163 11.165 1.00 98.19 114 TRP A N 1
ATOM 891 C CA . TRP A 1 114 ? -8.916 3.295 9.865 1.00 98.19 114 TRP A CA 1
ATOM 892 C C . TRP A 1 114 ? -10.235 4.076 9.919 1.00 98.19 114 TRP A C 1
ATOM 894 O O . TRP A 1 114 ? -10.657 4.632 8.906 1.00 98.19 114 TRP A O 1
ATOM 904 N N . ARG A 1 115 ? -10.892 4.115 11.083 1.00 97.75 115 ARG A N 1
ATOM 905 C CA . ARG A 1 115 ? -12.141 4.846 11.309 1.00 97.75 115 ARG A CA 1
ATOM 906 C C . ARG A 1 115 ? -12.199 5.482 12.693 1.00 97.75 115 ARG A C 1
ATOM 908 O O . ARG A 1 115 ? -11.699 4.922 13.665 1.00 97.75 115 ARG A O 1
ATOM 915 N N . THR A 1 116 ? -12.943 6.578 12.780 1.00 97.25 116 THR A N 1
ATOM 916 C CA . THR A 1 116 ? -13.259 7.308 14.021 1.00 97.25 116 THR A CA 1
ATOM 917 C C . THR A 1 116 ? -14.700 7.098 14.501 1.00 97.25 116 THR A C 1
ATOM 919 O O . THR A 1 116 ? -15.119 7.682 15.492 1.00 97.25 116 THR A O 1
ATOM 922 N N . SER A 1 117 ? -15.481 6.266 13.811 1.00 97.88 117 SER A N 1
ATOM 923 C CA . SER A 1 117 ? -16.811 5.825 14.243 1.00 97.88 117 SER A CA 1
ATOM 924 C C . SER A 1 117 ? -17.015 4.381 13.816 1.00 97.88 117 SER A C 1
ATOM 926 O O . SER A 1 117 ? -16.608 3.992 12.721 1.00 97.88 117 SER A O 1
ATOM 928 N N . THR A 1 118 ? -17.679 3.583 14.649 1.00 97.56 118 THR A N 1
ATOM 929 C CA . THR A 1 118 ? -18.048 2.206 14.303 1.00 97.56 118 THR A CA 1
ATOM 930 C C . THR A 1 118 ? -19.093 2.116 13.198 1.00 97.56 118 THR A C 1
ATOM 932 O O . THR A 1 118 ? -19.245 1.032 12.632 1.00 97.56 118 THR A O 1
ATOM 935 N N . ASP A 1 119 ? -19.763 3.216 12.858 1.00 98.06 119 ASP A N 1
ATOM 936 C CA . ASP A 1 119 ? -20.716 3.279 11.744 1.00 98.06 119 ASP A CA 1
ATOM 937 C C . ASP A 1 119 ? -20.003 3.219 10.388 1.00 98.06 119 ASP A C 1
ATOM 939 O O . ASP A 1 119 ? -20.566 2.749 9.401 1.00 98.06 119 ASP A O 1
ATOM 943 N N . LEU A 1 120 ? -18.729 3.623 10.340 1.00 97.62 120 LEU A N 1
ATOM 944 C CA . LEU A 1 120 ? -17.907 3.529 9.141 1.00 97.62 120 LEU A CA 1
ATOM 945 C C . LEU A 1 120 ? -17.399 2.090 8.974 1.00 97.62 120 LEU A C 1
ATOM 947 O O . LEU A 1 120 ? -16.680 1.541 9.822 1.00 97.62 120 LEU A O 1
ATOM 951 N N . LYS A 1 121 ? -17.795 1.461 7.868 1.00 97.38 121 LYS A N 1
ATOM 952 C CA . LYS A 1 121 ? -17.361 0.123 7.447 1.00 97.38 121 LYS A CA 1
ATOM 953 C C . LYS A 1 121 ? -16.602 0.217 6.125 1.00 97.38 121 LYS A C 1
ATOM 955 O O . LYS A 1 121 ? -16.707 1.215 5.416 1.00 97.38 121 LYS A O 1
ATOM 960 N N . VAL A 1 122 ? -15.880 -0.847 5.777 1.00 96.44 122 VAL A N 1
ATOM 961 C CA . VAL A 1 122 ? -15.409 -1.042 4.400 1.00 96.44 122 VAL A CA 1
ATOM 962 C C . VAL A 1 122 ? -16.642 -1.151 3.506 1.00 96.44 122 VAL A C 1
ATOM 964 O O . VAL A 1 122 ? -17.553 -1.912 3.825 1.00 96.44 122 VAL A O 1
ATOM 967 N N . ASN A 1 123 ? -16.706 -0.357 2.440 1.00 95.94 123 ASN A N 1
ATOM 968 C CA . ASN A 1 123 ? -17.937 -0.168 1.669 1.00 95.94 123 ASN A CA 1
ATOM 969 C C . ASN A 1 123 ? -17.766 -0.275 0.148 1.00 95.94 123 ASN A C 1
ATOM 971 O O . ASN A 1 123 ? -18.769 -0.401 -0.547 1.00 95.94 123 ASN A O 1
ATOM 975 N N . PHE A 1 124 ? -16.543 -0.251 -0.382 1.00 94.62 124 PHE A N 1
ATOM 976 C CA . PHE A 1 124 ? -16.302 -0.499 -1.799 1.00 94.62 124 PHE A CA 1
ATOM 977 C C . PHE A 1 124 ? -14.941 -1.155 -2.037 1.00 94.62 124 PHE A C 1
ATOM 979 O O . PHE A 1 124 ? -13.978 -0.918 -1.309 1.00 94.62 124 PHE A O 1
ATOM 986 N N . LEU A 1 125 ? -14.879 -1.946 -3.105 1.00 94.25 125 LEU A N 1
ATOM 987 C CA . LEU A 1 125 ? -13.650 -2.331 -3.785 1.00 94.25 125 LEU A CA 1
ATOM 988 C C . LEU A 1 125 ? -13.577 -1.508 -5.072 1.00 94.25 125 LEU A C 1
ATOM 990 O O . LEU A 1 125 ? -14.558 -1.443 -5.813 1.00 94.25 125 LEU A O 1
ATOM 994 N N . TRP A 1 126 ? -12.430 -0.890 -5.342 1.00 93.25 126 TRP A N 1
ATOM 995 C CA . TRP A 1 126 ? -12.216 -0.143 -6.577 1.00 93.25 126 TRP A CA 1
ATOM 996 C C . TRP A 1 126 ? -11.052 -0.736 -7.358 1.00 93.25 126 TRP A C 1
ATOM 998 O O . TRP A 1 126 ? -9.903 -0.670 -6.924 1.00 93.25 126 TRP A O 1
ATOM 1008 N N . LEU A 1 127 ? -11.362 -1.299 -8.524 1.00 92.56 127 LEU A N 1
ATOM 1009 C CA . LEU A 1 127 ? -10.356 -1.719 -9.485 1.00 92.56 127 LEU A CA 1
ATOM 1010 C C . LEU A 1 127 ? -9.917 -0.512 -10.317 1.00 92.56 127 LEU A C 1
ATOM 1012 O O . LEU A 1 127 ? -10.716 0.059 -11.062 1.00 92.56 127 LEU A O 1
ATOM 1016 N N . LEU A 1 128 ? -8.655 -0.118 -10.173 1.00 89.50 128 LEU A N 1
ATOM 1017 C CA . LEU A 1 128 ? -8.092 1.054 -10.831 1.00 89.50 128 LEU A CA 1
ATOM 1018 C C . LEU A 1 128 ? -6.749 0.700 -11.468 1.00 89.50 128 LEU A C 1
ATOM 1020 O O . LEU A 1 128 ? -5.856 0.176 -10.809 1.00 89.50 128 LEU A O 1
ATOM 1024 N N . HIS A 1 129 ? -6.593 1.044 -12.743 1.00 90.50 129 HIS A N 1
ATOM 1025 C CA . HIS A 1 129 ? -5.303 1.060 -13.421 1.00 90.50 129 HIS A CA 1
ATOM 1026 C C . HIS A 1 129 ? -5.031 2.494 -13.871 1.00 90.50 129 HIS A C 1
ATOM 1028 O O . HIS A 1 129 ? -5.642 2.991 -14.817 1.00 90.50 129 HIS A O 1
ATOM 1034 N N . TYR A 1 130 ? -4.145 3.166 -13.145 1.00 88.94 130 TYR A N 1
ATOM 1035 C CA . TYR A 1 130 ? -3.790 4.558 -13.368 1.00 88.94 130 TYR A CA 1
ATOM 1036 C C . TYR A 1 130 ? -2.270 4.706 -13.341 1.00 88.94 130 TYR A C 1
ATOM 1038 O O . TYR A 1 130 ? -1.605 4.179 -12.453 1.00 88.94 130 TYR A O 1
ATOM 1046 N N . VAL A 1 131 ? -1.726 5.431 -14.318 1.00 89.81 131 VAL A N 1
ATOM 1047 C CA . VAL A 1 131 ? -0.309 5.799 -14.379 1.00 89.81 131 VAL A CA 1
ATOM 1048 C C . VAL A 1 131 ? -0.248 7.317 -14.434 1.00 89.81 131 VAL A C 1
ATOM 1050 O O . VAL A 1 131 ? -0.725 7.923 -15.391 1.00 89.81 131 VAL A O 1
ATOM 1053 N N . THR A 1 132 ? 0.327 7.932 -13.402 1.00 87.81 132 THR A N 1
ATOM 1054 C CA . THR A 1 132 ? 0.479 9.389 -13.331 1.00 87.81 132 THR A CA 1
ATOM 1055 C C . THR A 1 132 ? 1.266 9.911 -14.533 1.00 87.81 132 THR A C 1
ATOM 1057 O O . THR A 1 132 ? 2.302 9.354 -14.884 1.00 87.81 132 THR A O 1
ATOM 1060 N N . GLU A 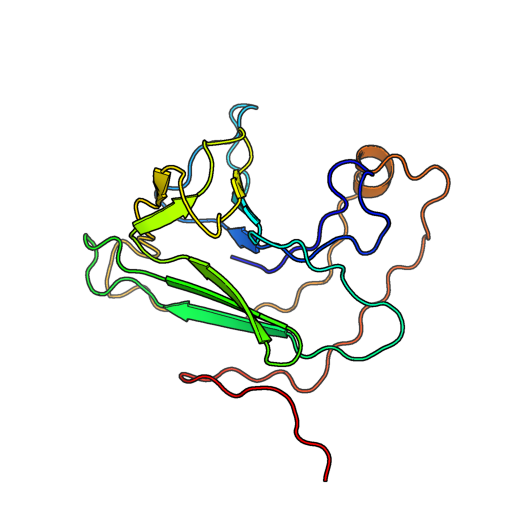1 133 ? 0.827 11.028 -15.115 1.00 87.75 133 GLU A N 1
ATOM 1061 C CA . GLU A 1 133 ? 1.439 11.652 -16.302 1.00 87.75 133 GLU A CA 1
ATOM 1062 C C . GLU A 1 133 ? 2.967 11.826 -16.180 1.00 87.75 133 GLU A C 1
ATOM 1064 O O . GLU A 1 133 ? 3.725 11.549 -17.107 1.00 87.75 133 GLU A O 1
ATOM 1069 N N . ASN A 1 134 ? 3.444 12.202 -14.990 1.00 89.62 134 ASN A N 1
ATOM 1070 C CA . ASN A 1 134 ? 4.863 12.429 -14.713 1.00 89.62 134 ASN A CA 1
ATOM 1071 C C . ASN A 1 134 ? 5.659 11.163 -14.343 1.00 89.62 134 ASN A C 1
ATOM 1073 O O . ASN A 1 134 ? 6.858 11.271 -14.074 1.00 89.62 134 ASN A O 1
ATOM 1077 N N . ALA A 1 135 ? 5.043 9.975 -14.322 1.00 91.06 135 ALA A N 1
ATOM 1078 C CA . ALA A 1 135 ? 5.672 8.750 -13.822 1.00 91.06 135 ALA A CA 1
ATOM 1079 C C . ALA A 1 135 ? 6.947 8.383 -14.596 1.00 91.06 135 ALA A C 1
ATOM 1081 O O . ALA A 1 135 ? 7.957 8.035 -13.985 1.00 91.06 135 ALA A O 1
ATOM 1082 N N . ALA A 1 136 ? 6.944 8.514 -15.926 1.00 92.56 136 ALA A N 1
ATOM 1083 C CA . ALA A 1 136 ? 8.123 8.239 -16.748 1.00 92.56 136 ALA A CA 1
ATOM 1084 C C . ALA A 1 136 ? 9.299 9.153 -16.378 1.00 92.56 136 ALA A C 1
ATOM 1086 O O . ALA A 1 136 ? 10.411 8.680 -16.146 1.00 92.56 136 ALA A O 1
ATOM 1087 N N . ARG A 1 137 ? 9.030 10.458 -16.240 1.00 93.19 137 ARG A N 1
ATOM 1088 C CA . ARG A 1 137 ? 10.027 11.456 -15.837 1.00 93.19 137 ARG A CA 1
ATOM 1089 C C . ARG A 1 137 ? 10.558 11.181 -14.431 1.00 93.19 137 ARG A C 1
ATOM 1091 O O . ARG A 1 137 ? 11.764 11.217 -14.229 1.00 93.19 137 ARG A O 1
ATOM 1098 N N . GLN A 1 138 ? 9.676 10.898 -13.472 1.00 92.25 138 GLN A N 1
ATOM 1099 C CA . GLN A 1 138 ? 10.060 10.594 -12.088 1.00 92.25 138 GLN A CA 1
ATOM 1100 C C . GLN A 1 138 ? 10.929 9.336 -11.976 1.00 92.25 138 GLN A C 1
ATOM 1102 O O . GLN A 1 138 ? 11.757 9.257 -11.076 1.00 92.25 138 GLN A O 1
ATOM 1107 N N . ASN A 1 139 ? 10.755 8.378 -12.890 1.00 94.19 139 ASN A N 1
ATOM 1108 C CA . ASN A 1 139 ? 11.510 7.127 -12.921 1.00 94.19 139 ASN A CA 1
ATOM 1109 C C . ASN A 1 139 ? 12.642 7.116 -13.961 1.00 94.19 139 ASN A C 1
ATOM 1111 O O . ASN A 1 139 ? 13.153 6.049 -14.285 1.00 94.19 139 ASN A O 1
ATOM 1115 N N . ASN A 1 140 ? 13.045 8.279 -14.484 1.00 94.50 140 ASN A N 1
ATOM 1116 C CA . ASN A 1 140 ? 14.146 8.416 -15.447 1.00 94.50 140 ASN A CA 1
ATOM 1117 C C . ASN A 1 140 ? 13.986 7.553 -16.720 1.00 94.50 140 ASN A C 1
ATOM 1119 O O . ASN A 1 140 ? 14.964 7.083 -17.300 1.00 94.50 140 ASN A O 1
ATOM 1123 N N . ILE A 1 141 ? 12.748 7.348 -17.179 1.00 92.12 141 ILE A N 1
ATOM 1124 C CA . ILE A 1 141 ? 12.445 6.560 -18.377 1.00 92.12 141 ILE A CA 1
ATOM 1125 C C . ILE A 1 141 ? 12.482 7.471 -19.607 1.00 92.12 141 ILE A C 1
ATOM 1127 O O . ILE A 1 141 ? 11.560 8.249 -19.842 1.00 92.12 141 ILE A O 1
ATOM 1131 N N . ALA A 1 142 ? 13.546 7.358 -20.407 1.00 91.31 142 ALA A N 1
ATOM 1132 C CA . ALA A 1 142 ? 13.759 8.198 -21.591 1.00 91.31 142 ALA A CA 1
ATOM 1133 C C . ALA A 1 142 ? 12.739 7.949 -22.719 1.00 91.31 142 ALA A C 1
ATOM 1135 O O . ALA A 1 142 ? 12.358 8.878 -23.425 1.00 91.31 142 ALA A O 1
ATOM 1136 N N . ALA A 1 143 ? 12.296 6.700 -22.882 1.00 90.56 143 ALA A N 1
ATOM 1137 C CA . ALA A 1 143 ? 11.343 6.284 -23.908 1.00 90.56 143 ALA A CA 1
ATOM 1138 C C . ALA A 1 143 ? 10.218 5.462 -23.258 1.00 90.56 143 ALA A C 1
ATOM 1140 O O . ALA A 1 143 ? 10.298 4.230 -23.223 1.00 90.56 143 ALA A O 1
ATOM 1141 N N . PRO A 1 144 ? 9.203 6.114 -22.659 1.00 87.75 144 PRO A N 1
ATOM 1142 C CA . PRO A 1 144 ? 8.123 5.398 -22.000 1.00 87.75 144 PRO A CA 1
ATOM 1143 C C . PRO A 1 144 ? 7.312 4.591 -23.009 1.00 87.75 144 PRO A C 1
ATOM 1145 O O . PRO A 1 144 ? 7.028 5.053 -24.113 1.00 87.75 144 PRO A O 1
ATOM 1148 N N . ASN A 1 145 ? 6.905 3.387 -22.607 1.00 86.31 145 ASN A N 1
ATOM 1149 C CA . ASN A 1 145 ? 5.948 2.616 -23.383 1.00 86.31 145 ASN A CA 1
ATOM 1150 C C . ASN A 1 145 ? 4.596 3.357 -23.363 1.00 86.31 145 ASN A C 1
ATOM 1152 O O . ASN A 1 145 ? 4.046 3.556 -22.275 1.00 86.31 145 ASN A O 1
ATOM 1156 N N . PRO A 1 146 ? 4.044 3.760 -24.523 1.00 86.19 146 PRO A N 1
ATOM 1157 C CA . PRO A 1 146 ? 2.758 4.453 -24.568 1.00 86.19 146 PRO A CA 1
ATOM 1158 C C . PRO A 1 146 ? 1.586 3.547 -24.168 1.00 86.19 146 PRO A C 1
ATOM 1160 O O . PRO A 1 146 ? 0.501 4.043 -23.876 1.00 86.19 146 PRO A O 1
ATOM 1163 N N . ILE A 1 147 ? 1.784 2.224 -24.154 1.00 89.25 147 ILE A N 1
ATOM 1164 C CA . ILE A 1 147 ? 0.755 1.240 -23.829 1.00 89.25 147 ILE A CA 1
ATOM 1165 C C . ILE A 1 147 ? 1.108 0.554 -22.510 1.00 89.25 147 ILE A C 1
ATOM 1167 O O . ILE A 1 147 ? 2.019 -0.269 -22.440 1.00 89.25 147 ILE A O 1
ATOM 1171 N N . ASN A 1 148 ? 0.313 0.836 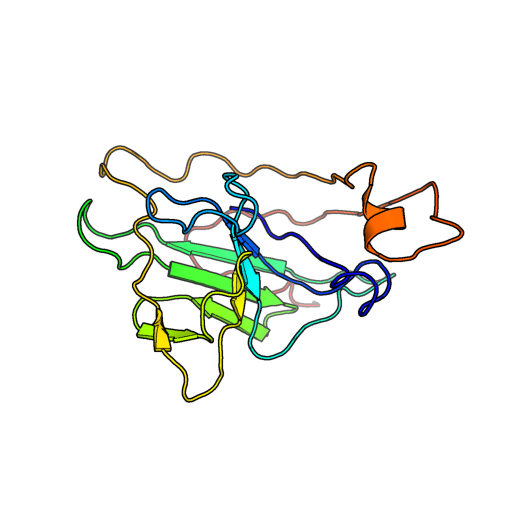-21.480 1.00 88.69 148 ASN A N 1
ATOM 1172 C CA . ASN A 1 148 ? 0.315 0.091 -20.225 1.00 88.69 148 ASN A CA 1
ATOM 1173 C C . ASN A 1 148 ? -0.903 -0.836 -20.224 1.00 88.69 148 ASN A C 1
ATOM 1175 O O . ASN A 1 148 ? -2.029 -0.376 -20.415 1.00 88.69 148 ASN A O 1
ATOM 1179 N N . ARG A 1 149 ? -0.683 -2.142 -20.053 1.00 91.75 149 ARG A N 1
ATOM 1180 C CA . ARG A 1 149 ? -1.751 -3.146 -20.037 1.00 91.75 149 ARG A CA 1
ATOM 1181 C C . ARG A 1 149 ? -1.616 -4.014 -18.797 1.00 91.75 149 ARG A C 1
ATOM 1183 O O . ARG A 1 149 ? -0.561 -4.601 -18.575 1.00 91.75 149 ARG A O 1
ATOM 1190 N N . VAL A 1 150 ? -2.706 -4.109 -18.049 1.00 93.19 150 VAL A N 1
ATOM 1191 C CA . VAL A 1 150 ? -2.871 -4.994 -16.897 1.00 93.19 150 VAL A CA 1
ATOM 1192 C C . VAL A 1 150 ? -4.143 -5.799 -17.133 1.00 93.19 150 VAL A C 1
ATOM 1194 O O . VAL A 1 150 ? -5.142 -5.242 -17.590 1.00 93.19 150 VAL A O 1
ATOM 1197 N N . TRP A 1 151 ? -4.077 -7.100 -16.874 1.00 95.31 151 TRP A N 1
ATOM 1198 C CA . TRP A 1 151 ? -5.227 -7.996 -16.898 1.00 95.31 151 TRP A CA 1
ATOM 1199 C C . TRP A 1 151 ? -5.584 -8.341 -15.459 1.00 95.31 151 TRP A C 1
ATOM 1201 O O . TRP A 1 151 ? -4.691 -8.559 -14.642 1.00 95.31 151 TRP A O 1
ATOM 1211 N N . PHE A 1 152 ? -6.877 -8.372 -15.166 1.00 95.38 152 PHE A N 1
ATOM 1212 C CA . PHE A 1 152 ? -7.407 -8.797 -13.881 1.00 95.38 152 PHE A CA 1
ATOM 1213 C C . PHE A 1 152 ? -8.365 -9.948 -14.142 1.00 95.38 152 PHE A C 1
ATOM 1215 O O . PHE A 1 152 ? -9.143 -9.877 -15.093 1.00 95.38 152 PHE A O 1
ATOM 1222 N N . ASP A 1 153 ? -8.297 -10.968 -13.302 1.00 95.62 153 ASP A N 1
ATOM 1223 C CA . ASP A 1 153 ? -9.210 -12.103 -13.315 1.00 95.62 153 ASP A CA 1
ATOM 1224 C C . ASP A 1 153 ? -9.430 -12.584 -11.877 1.00 95.62 153 ASP A C 1
ATOM 1226 O O . ASP A 1 153 ? -8.694 -12.165 -10.978 1.00 95.62 153 ASP A O 1
ATOM 1230 N N . ASP A 1 154 ? -10.468 -13.394 -11.663 1.00 94.88 154 ASP A N 1
ATOM 1231 C CA . ASP A 1 154 ? -10.778 -14.048 -10.381 1.00 94.88 154 ASP A CA 1
ATOM 1232 C C . ASP A 1 154 ? -10.810 -13.094 -9.171 1.00 94.88 154 ASP A C 1
ATOM 1234 O O . ASP A 1 154 ? -10.273 -13.355 -8.093 1.00 94.88 154 ASP A O 1
ATOM 1238 N N . ILE A 1 155 ? -11.465 -11.942 -9.348 1.00 95.56 155 ILE A N 1
ATOM 1239 C CA . ILE A 1 155 ? -11.596 -10.935 -8.292 1.00 95.56 155 ILE A CA 1
ATOM 1240 C C . ILE A 1 155 ? -12.621 -11.405 -7.259 1.00 95.56 155 ILE A C 1
ATOM 1242 O O . ILE A 1 155 ? -13.827 -11.420 -7.521 1.00 95.56 155 ILE A O 1
ATOM 1246 N N . VAL A 1 156 ? -12.144 -11.699 -6.051 1.00 95.69 156 VAL A N 1
ATOM 1247 C CA . VAL A 1 156 ? -12.977 -12.108 -4.916 1.00 95.69 156 VAL A CA 1
ATOM 1248 C C . VAL A 1 156 ? -12.838 -11.119 -3.759 1.00 95.69 156 VAL A C 1
ATOM 1250 O O . VAL A 1 156 ? -11.761 -10.596 -3.483 1.00 95.69 156 VAL A O 1
ATOM 1253 N N . VAL A 1 157 ? -13.946 -10.869 -3.058 1.00 96.31 157 VAL A N 1
ATOM 1254 C CA . VAL A 1 157 ? -13.967 -10.151 -1.777 1.00 96.31 157 VAL A CA 1
ATOM 1255 C C . VAL A 1 157 ? -14.524 -11.091 -0.719 1.00 96.31 157 VAL A C 1
ATOM 1257 O O . VAL A 1 157 ? -15.642 -11.586 -0.860 1.00 96.31 157 VAL A O 1
ATOM 1260 N N . ALA A 1 158 ? -13.759 -11.320 0.345 1.00 96.44 158 ALA A N 1
ATOM 1261 C CA . ALA A 1 158 ? -14.124 -12.223 1.429 1.00 96.44 158 ALA A CA 1
ATOM 1262 C C . ALA A 1 158 ? -13.797 -11.629 2.804 1.00 96.44 158 ALA A C 1
ATOM 1264 O O . ALA A 1 158 ? -13.087 -10.633 2.934 1.00 96.44 158 ALA A O 1
ATOM 1265 N N . THR A 1 159 ? -14.337 -12.254 3.849 1.00 96.31 159 THR A N 1
ATOM 1266 C CA . THR A 1 159 ? -14.084 -11.897 5.256 1.00 96.31 159 THR A CA 1
ATOM 1267 C C . THR A 1 159 ? -12.971 -12.726 5.899 1.00 96.31 159 THR A C 1
ATOM 1269 O O . THR A 1 159 ? -12.660 -12.533 7.072 1.00 96.31 159 THR A O 1
ATOM 1272 N N . SER A 1 160 ? -12.401 -13.671 5.157 1.00 95.25 160 SER A N 1
ATOM 1273 C CA . SER A 1 160 ? -11.311 -14.551 5.571 1.00 95.25 160 SER A CA 1
ATOM 1274 C C . SER A 1 160 ? -10.340 -14.728 4.412 1.00 95.25 160 SER A C 1
ATOM 1276 O O . SER A 1 160 ? -10.740 -14.575 3.259 1.00 95.25 160 SER A O 1
ATOM 1278 N N . TYR A 1 161 ? -9.095 -15.073 4.739 1.00 94.44 161 TYR A N 1
ATOM 1279 C CA . TYR A 1 161 ? -8.071 -15.399 3.749 1.00 94.44 161 TYR A CA 1
ATOM 1280 C C . TYR A 1 161 ? -8.555 -16.501 2.798 1.00 94.44 161 TYR A C 1
ATOM 1282 O O . TYR A 1 161 ? -9.180 -17.465 3.255 1.00 94.44 161 TYR A O 1
ATOM 1290 N N . ILE A 1 162 ? -8.278 -16.341 1.504 1.00 94.69 162 ILE A N 1
ATOM 1291 C CA . ILE A 1 162 ? -8.655 -17.299 0.454 1.00 94.69 162 ILE A CA 1
ATOM 1292 C C . ILE A 1 162 ? -7.425 -18.090 0.009 1.00 94.69 162 ILE A C 1
ATOM 1294 O O . ILE A 1 162 ? -7.452 -19.321 0.009 1.00 94.69 162 ILE A O 1
ATOM 1298 N N . GLY A 1 163 ? -6.344 -17.381 -0.318 1.00 93.75 163 GLY A N 1
ATOM 1299 C CA . GLY A 1 163 ? -5.146 -17.933 -0.929 1.00 93.75 163 GLY A CA 1
ATOM 1300 C C . GLY A 1 163 ? -5.230 -18.079 -2.454 1.00 93.75 163 GLY A C 1
ATOM 1301 O O . GLY A 1 163 ? -6.258 -17.779 -3.067 1.00 93.75 163 GLY A O 1
ATOM 1302 N N . PRO A 1 164 ? -4.127 -18.523 -3.087 1.00 93.94 164 PRO A N 1
ATOM 1303 C CA . PRO A 1 164 ? -4.054 -18.697 -4.534 1.00 93.94 164 PRO A CA 1
ATOM 1304 C C . PRO A 1 164 ? -5.032 -19.744 -5.060 1.00 93.94 164 PRO A C 1
ATOM 1306 O O . PRO A 1 164 ? -5.372 -20.702 -4.360 1.00 93.94 164 PRO A O 1
ATOM 1309 N N . LEU A 1 165 ? -5.405 -19.600 -6.335 1.00 88.31 165 LEU A N 1
ATOM 1310 C CA . LEU A 1 165 ? -6.038 -20.684 -7.079 1.00 88.31 165 LEU A CA 1
ATOM 1311 C C . LEU A 1 165 ? -5.128 -21.912 -7.036 1.00 88.31 165 LEU A C 1
ATOM 1313 O O . LEU A 1 165 ? -3.928 -21.819 -7.301 1.00 88.31 165 LEU A O 1
ATOM 1317 N N . GLN A 1 166 ? -5.710 -23.046 -6.674 1.00 82.69 166 GLN A N 1
ATOM 1318 C CA . GLN A 1 166 ? -5.027 -24.329 -6.737 1.00 82.69 166 GLN A CA 1
ATOM 1319 C C . GLN A 1 166 ? -5.122 -24.839 -8.177 1.00 82.69 166 GLN A C 1
ATOM 1321 O O . GLN A 1 166 ? -6.170 -24.697 -8.807 1.00 82.69 166 GLN A O 1
ATOM 1326 N N . GLU A 1 167 ? -4.028 -25.382 -8.707 1.00 74.00 167 GLU A N 1
ATOM 1327 C CA . GLU A 1 167 ? -4.092 -26.151 -9.951 1.00 74.00 167 GLU A CA 1
ATOM 1328 C C . GLU A 1 167 ? -4.791 -27.488 -9.657 1.00 74.00 167 GLU A C 1
ATOM 1330 O O . GLU A 1 167 ? -4.524 -28.103 -8.620 1.00 74.00 167 GLU A O 1
ATOM 1335 N N . ASP A 1 168 ? -5.701 -27.896 -10.546 1.00 54.53 168 ASP A N 1
ATOM 1336 C CA . ASP A 1 168 ? -6.390 -29.196 -10.497 1.00 54.53 168 ASP A CA 1
ATOM 1337 C C . ASP A 1 168 ? -5.442 -30.379 -10.780 1.00 54.53 168 ASP A C 1
ATOM 1339 O O . ASP A 1 168 ? -4.558 -30.251 -11.664 1.00 54.53 168 ASP A O 1
#

Radius of gyration: 16.66 Å; chains: 1; bounding box: 37×49×44 Å

pLDDT: mean 94.83, std 4.62, range [54.53, 98.69]

Foldseek 3Di:
DDWQAACQLQVRDPPHWTWDFADAPPDDAAPVRHDGGATEAFQDTHGDDPPDDKDKDKDWAAAPALPGLQIKIFIDIQQHTRDIQGFQFAWADDPSRHIYGHPDDHGTDRHHNRHNHPVDDPDDDDDDDDDDPCRCVSNVNPDDDPDDDDDDDDDDDDPDDDHDDDDD